Protein AF-A0A2K6DDU4-F1 (afdb_monomer_lite)

Organism: Macaca nemestrina (NCBI:txid9545)

Secondary structure (DSSP, 8-state):
-------SSTTSSS-------------SS-HHHHHHHHHHHIIIIIHHHHHHHHHHHHHHHTS---SPPSSTTSSS-TT--TTT--BTTB------GGGGS---

Structure (mmCIF, N/CA/C/O backbone):
data_AF-A0A2K6DDU4-F1
#
_entry.id   AF-A0A2K6DDU4-F1
#
loop_
_atom_site.group_PDB
_atom_site.id
_atom_site.type_symbol
_atom_site.label_atom_id
_atom_site.label_alt_id
_atom_site.label_comp_id
_atom_site.label_asym_id
_atom_site.label_entity_id
_atom_site.label_seq_id
_atom_site.pdbx_PDB_ins_code
_atom_site.Cartn_x
_atom_site.Cartn_y
_atom_site.Cartn_z
_atom_site.occupancy
_atom_site.B_iso_or_equiv
_atom_site.auth_seq_id
_atom_site.auth_comp_id
_atom_site.auth_asym_id
_atom_site.auth_atom_id
_atom_site.pdbx_PDB_model_num
ATOM 1 N N . MET A 1 1 ? 11.813 -37.533 -66.284 1.00 37.09 1 MET A N 1
ATOM 2 C CA . MET A 1 1 ? 11.801 -36.078 -66.011 1.00 37.09 1 MET A CA 1
ATOM 3 C C . MET A 1 1 ? 10.485 -35.762 -65.318 1.00 37.09 1 MET A C 1
ATOM 5 O O . MET A 1 1 ? 9.461 -36.255 -65.767 1.00 37.09 1 MET A O 1
ATOM 9 N N . ALA A 1 2 ? 10.558 -35.125 -64.149 1.00 37.28 2 ALA A N 1
ATOM 10 C CA . ALA A 1 2 ? 9.544 -35.151 -63.096 1.00 37.28 2 ALA A CA 1
ATOM 11 C C . ALA A 1 2 ? 8.213 -34.468 -63.460 1.00 37.28 2 ALA A C 1
ATOM 13 O O . ALA A 1 2 ? 8.192 -33.420 -64.099 1.00 37.28 2 ALA A O 1
ATOM 14 N N . ALA A 1 3 ? 7.121 -35.066 -62.979 1.00 42.41 3 ALA A N 1
ATOM 15 C CA . ALA A 1 3 ? 5.802 -34.458 -62.902 1.00 42.41 3 ALA A CA 1
ATOM 16 C C . ALA A 1 3 ? 5.779 -33.449 -61.743 1.00 42.41 3 ALA A C 1
ATOM 18 O O . ALA A 1 3 ? 6.073 -33.806 -60.603 1.00 42.41 3 ALA A O 1
ATOM 19 N N . VAL A 1 4 ? 5.428 -32.197 -62.032 1.00 45.69 4 VAL A N 1
ATOM 20 C CA . VAL A 1 4 ? 5.149 -31.182 -61.011 1.00 45.69 4 VAL A CA 1
ATOM 21 C C . VAL A 1 4 ? 3.656 -31.261 -60.709 1.00 45.69 4 VAL A C 1
ATOM 23 O O . V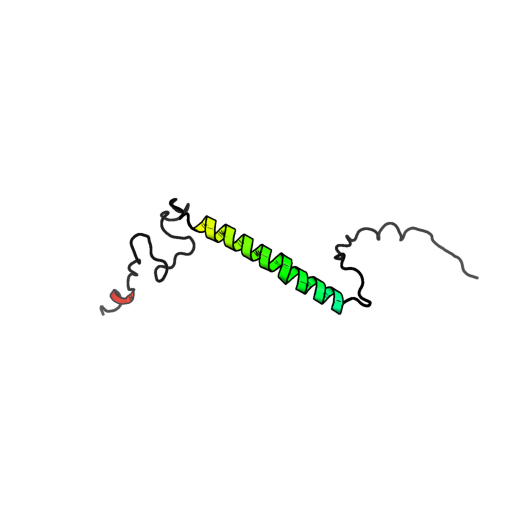AL A 1 4 ? 2.829 -30.798 -61.490 1.00 45.69 4 VAL A O 1
ATOM 26 N N . GLY A 1 5 ? 3.315 -31.932 -59.612 1.00 51.53 5 GLY A N 1
ATOM 27 C CA . GLY A 1 5 ? 1.954 -32.031 -59.097 1.00 51.53 5 GLY A CA 1
ATOM 28 C C . GLY A 1 5 ? 1.705 -31.049 -57.951 1.00 51.53 5 GLY A C 1
ATOM 29 O O . GLY A 1 5 ? 2.577 -30.864 -57.109 1.00 51.53 5 GLY A O 1
ATOM 30 N N . VAL A 1 6 ? 0.477 -30.506 -57.929 1.00 53.91 6 VAL A N 1
ATOM 31 C CA . VAL A 1 6 ? -0.294 -29.966 -56.779 1.00 53.91 6 VAL A CA 1
ATOM 32 C C . VAL A 1 6 ? 0.399 -28.876 -55.940 1.00 53.91 6 VAL A C 1
ATOM 34 O O . VAL A 1 6 ? 1.200 -29.158 -55.063 1.00 53.91 6 VAL A O 1
ATOM 37 N N . SER A 1 7 ? 0.199 -27.575 -56.184 1.00 52.12 7 SER A N 1
ATOM 38 C CA . SER A 1 7 ? -1.042 -26.767 -56.207 1.00 52.12 7 SER A CA 1
ATOM 39 C C . SER A 1 7 ? -1.805 -26.719 -54.869 1.00 52.12 7 SER A C 1
ATOM 41 O O . SER A 1 7 ? -2.705 -27.504 -54.595 1.00 52.12 7 SER A O 1
ATOM 43 N N . TRP A 1 8 ? -1.414 -25.728 -54.058 1.00 46.81 8 TRP A N 1
ATOM 44 C CA . TRP A 1 8 ? -2.293 -24.696 -53.478 1.00 46.81 8 TRP A CA 1
ATOM 45 C C . TRP A 1 8 ? -3.299 -25.012 -52.359 1.00 46.81 8 TRP A C 1
ATOM 47 O O . TRP A 1 8 ? -4.005 -24.100 -51.943 1.00 46.81 8 TRP A O 1
ATOM 57 N N . VAL A 1 9 ? -3.344 -26.221 -51.791 1.00 46.47 9 VAL A N 1
ATOM 58 C CA . VAL A 1 9 ? -4.299 -26.514 -50.690 1.00 46.47 9 VAL A CA 1
ATOM 59 C C . VAL A 1 9 ? -3.678 -26.411 -49.283 1.00 46.47 9 VAL A C 1
ATOM 61 O O . VAL A 1 9 ? -4.395 -26.326 -48.293 1.00 46.47 9 VAL A O 1
ATOM 64 N N . SER A 1 10 ? -2.349 -26.310 -49.157 1.00 46.59 10 SER A N 1
ATOM 65 C CA . SER A 1 10 ? -1.687 -26.231 -47.838 1.00 46.59 10 SER A CA 1
ATOM 66 C C . SER A 1 10 ? -1.532 -24.809 -47.271 1.00 46.59 10 SER A C 1
ATOM 68 O O . SER A 1 10 ? -1.045 -24.658 -46.153 1.00 46.59 10 SER A O 1
ATOM 70 N N . TRP A 1 11 ? -1.924 -23.762 -48.007 1.00 45.72 11 TRP A N 1
ATOM 71 C CA . TRP A 1 11 ? -1.741 -22.365 -47.574 1.00 45.72 11 TRP A CA 1
ATOM 72 C C . TRP A 1 11 ? -2.950 -21.781 -46.819 1.00 45.72 11 TRP A C 1
ATOM 74 O O . TRP A 1 11 ? -2.830 -20.738 -46.189 1.00 45.72 11 TRP A O 1
ATOM 84 N N . LEU A 1 12 ? -4.099 -22.469 -46.812 1.00 51.84 12 LEU A N 1
ATOM 85 C CA . LEU A 1 12 ? -5.360 -21.955 -46.248 1.00 51.84 12 LEU A CA 1
ATOM 86 C C . LEU A 1 12 ? -5.766 -22.543 -44.885 1.00 51.84 12 LEU A C 1
ATOM 88 O O . LEU A 1 12 ? -6.845 -22.230 -44.393 1.00 51.84 12 LEU A O 1
ATOM 92 N N . LEU A 1 13 ? -4.911 -23.341 -44.235 1.00 49.72 13 LEU A N 1
ATOM 93 C CA . LEU A 1 13 ? -5.181 -23.853 -42.878 1.00 49.72 13 LEU A CA 1
ATOM 94 C C . LEU A 1 13 ? -3.996 -23.700 -41.908 1.00 49.72 13 LEU A C 1
ATOM 96 O O . LEU A 1 13 ? -3.901 -24.409 -40.914 1.00 49.72 13 LEU A O 1
ATOM 100 N N . GLY A 1 14 ? -3.079 -22.772 -42.191 1.00 48.34 14 GLY A N 1
ATOM 101 C CA . GLY A 1 14 ? -1.911 -22.502 -41.341 1.00 48.34 14 GLY A CA 1
ATOM 102 C C . GLY A 1 14 ? -1.838 -21.079 -40.786 1.00 48.34 14 GLY A C 1
ATOM 103 O O . GLY A 1 14 ? -0.821 -20.708 -40.210 1.00 48.34 14 GLY A O 1
ATOM 104 N N . GLN A 1 15 ? -2.877 -20.263 -40.978 1.00 56.84 15 GLN A N 1
ATOM 105 C CA . GLN A 1 15 ? -2.852 -18.826 -40.696 1.00 56.84 15 GLN A CA 1
ATOM 106 C C . GLN A 1 15 ? -3.807 -18.449 -39.554 1.00 56.84 15 GLN A C 1
ATOM 108 O O . GLN A 1 15 ? -4.718 -17.652 -39.732 1.00 56.84 15 GLN A O 1
ATOM 113 N N . SER A 1 16 ? -3.615 -19.024 -38.366 1.00 51.72 16 SER A N 1
ATOM 114 C CA . SER A 1 16 ? -4.267 -18.532 -37.141 1.00 51.72 16 SER A CA 1
ATOM 115 C C . SER A 1 16 ? -3.583 -19.063 -35.879 1.00 51.72 16 SER A C 1
ATOM 117 O O . SER A 1 16 ? -4.154 -19.840 -35.119 1.00 51.72 16 SER A O 1
ATOM 119 N N . GLY A 1 17 ? -2.343 -18.641 -35.648 1.00 51.06 17 GLY A N 1
ATOM 120 C CA . GLY A 1 17 ? -1.784 -18.560 -34.302 1.00 51.06 17 GLY A CA 1
ATOM 121 C C . GLY A 1 17 ? -1.612 -17.079 -33.977 1.00 51.06 17 GLY A C 1
ATOM 122 O O . GLY A 1 17 ? -0.946 -16.394 -34.756 1.00 51.06 17 GLY A O 1
ATOM 123 N N . PRO A 1 18 ? -2.210 -16.530 -32.905 1.00 43.31 18 PRO A N 1
ATOM 124 C CA . PRO A 1 18 ? -1.903 -15.169 -32.508 1.00 43.31 18 PRO A CA 1
ATOM 125 C C . PRO A 1 1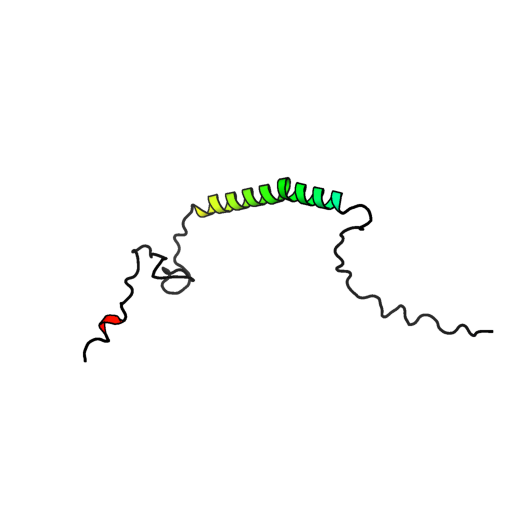8 ? -0.421 -15.127 -32.140 1.00 43.31 18 PRO A C 1
ATOM 127 O O . PRO A 1 18 ? 0.012 -15.760 -31.178 1.00 43.31 18 PRO A O 1
ATOM 130 N N . GLN A 1 19 ? 0.363 -14.378 -32.911 1.00 47.38 19 GLN A N 1
ATOM 131 C CA . GLN A 1 19 ? 1.653 -13.891 -32.455 1.00 47.38 19 GLN A CA 1
ATOM 132 C C . GLN A 1 19 ? 1.409 -12.927 -31.288 1.00 47.38 19 GLN A C 1
ATOM 134 O O . GLN A 1 19 ? 1.416 -11.715 -31.454 1.00 47.38 19 GLN A O 1
ATOM 139 N N . LEU A 1 20 ? 1.216 -13.468 -30.087 1.00 47.97 20 LEU A N 1
ATOM 140 C CA . LEU A 1 20 ? 1.553 -12.782 -28.839 1.00 47.97 20 LEU A CA 1
ATOM 141 C C . LEU A 1 20 ? 3.045 -13.011 -28.548 1.00 47.97 20 LEU A C 1
ATOM 143 O O . LEU A 1 20 ? 3.454 -13.396 -27.457 1.00 47.97 20 LEU A O 1
ATOM 147 N N . GLY A 1 21 ? 3.865 -12.797 -29.578 1.00 44.50 21 GLY A N 1
ATOM 148 C CA . GLY A 1 21 ? 5.282 -12.532 -29.432 1.00 44.50 21 GLY A CA 1
ATOM 149 C C . GLY A 1 21 ? 5.398 -11.073 -29.034 1.00 44.50 21 GLY A C 1
ATOM 150 O O . GLY A 1 21 ? 5.029 -10.182 -29.796 1.00 44.50 21 GLY A O 1
ATOM 151 N N . TRP A 1 22 ? 5.842 -10.847 -27.808 1.00 45.09 22 TRP A N 1
ATOM 152 C CA . TRP A 1 22 ? 6.212 -9.543 -27.289 1.00 45.09 22 TRP A CA 1
ATOM 153 C C . TRP A 1 22 ? 7.026 -8.784 -28.347 1.00 45.09 22 TRP A C 1
ATOM 155 O O . TRP A 1 22 ? 8.002 -9.347 -28.851 1.00 45.09 22 TRP A O 1
ATOM 165 N N . PRO A 1 23 ? 6.684 -7.533 -28.703 1.00 48.22 23 PRO A N 1
ATOM 166 C CA . PRO A 1 23 ? 7.530 -6.744 -29.576 1.00 48.22 23 PRO A CA 1
ATOM 167 C C . PRO A 1 23 ? 8.709 -6.256 -28.733 1.00 48.22 23 PRO A C 1
ATOM 169 O O . PRO A 1 23 ? 8.735 -5.125 -28.261 1.00 48.22 23 PRO A O 1
ATOM 172 N N . MET A 1 24 ? 9.680 -7.130 -28.494 1.00 45.47 24 MET A N 1
ATOM 173 C CA . MET A 1 24 ? 11.009 -6.719 -28.073 1.00 45.47 24 MET A CA 1
ATOM 174 C C . MET A 1 24 ? 11.974 -7.069 -29.187 1.00 45.47 24 MET A C 1
ATOM 176 O O . MET A 1 24 ? 12.365 -8.209 -29.412 1.00 45.47 24 MET A O 1
ATOM 180 N N . LEU A 1 25 ? 12.233 -6.016 -29.945 1.00 46.41 25 LEU A N 1
ATOM 181 C CA . LEU A 1 25 ? 13.049 -5.931 -31.130 1.00 46.41 25 LEU A CA 1
ATOM 182 C C . LEU A 1 25 ? 14.446 -6.541 -30.892 1.00 46.41 25 LEU A C 1
ATOM 184 O O . LEU A 1 25 ? 15.231 -6.033 -30.103 1.00 46.41 25 LEU A O 1
ATOM 188 N N . SER A 1 26 ? 14.722 -7.617 -31.629 1.00 47.72 26 SER A N 1
ATOM 189 C CA . SER A 1 26 ? 16.003 -7.980 -32.249 1.00 47.72 26 SER A CA 1
ATOM 190 C C . SER A 1 26 ? 17.287 -7.832 -31.417 1.00 47.72 26 SER A C 1
ATOM 192 O O . SER A 1 26 ? 17.989 -6.823 -31.474 1.00 47.72 26 SER A O 1
ATOM 194 N N . GLY A 1 27 ? 17.690 -8.928 -30.775 1.00 54.31 27 GLY A N 1
ATOM 195 C CA . GLY A 1 27 ? 19.072 -9.135 -30.355 1.00 54.31 27 GLY A CA 1
ATOM 196 C C . GLY A 1 27 ? 19.990 -9.365 -31.557 1.00 54.31 27 GLY A C 1
ATOM 197 O O . GLY A 1 27 ? 19.895 -10.395 -32.214 1.00 54.31 27 GLY A O 1
ATOM 198 N N . ALA A 1 28 ? 20.880 -8.405 -31.821 1.00 46.81 28 ALA A N 1
ATOM 199 C CA . ALA A 1 28 ? 22.197 -8.649 -32.429 1.00 46.81 28 ALA A CA 1
ATOM 200 C C . ALA A 1 28 ? 23.211 -7.495 -32.207 1.00 46.81 28 ALA A C 1
ATOM 202 O O . ALA A 1 28 ? 24.198 -7.414 -32.924 1.00 46.81 28 ALA A O 1
ATOM 203 N N . HIS A 1 29 ? 22.988 -6.584 -31.248 1.00 50.94 29 HIS A N 1
ATOM 204 C CA . HIS A 1 29 ? 24.021 -5.705 -30.649 1.00 50.94 29 HIS A CA 1
ATOM 205 C C . HIS A 1 29 ? 23.511 -4.974 -29.378 1.00 50.94 29 HIS A C 1
ATOM 207 O O . HIS A 1 29 ? 24.070 -3.956 -28.984 1.00 50.94 29 HIS A O 1
ATOM 213 N N . GLY A 1 30 ? 22.421 -5.463 -28.757 1.00 54.28 30 GLY A N 1
ATOM 214 C CA . GLY A 1 30 ? 21.500 -4.616 -27.981 1.00 54.28 30 GLY A CA 1
ATOM 215 C C . GLY A 1 30 ? 21.297 -4.944 -26.497 1.00 54.28 30 GLY A C 1
ATOM 216 O O . GLY A 1 30 ? 20.447 -4.330 -25.850 1.00 54.28 30 GLY A O 1
ATOM 217 N N . GLU A 1 31 ? 22.042 -5.895 -25.924 1.00 57.50 31 GLU A N 1
ATOM 218 C CA . GLU A 1 31 ? 21.882 -6.282 -24.509 1.00 57.50 31 GLU A CA 1
ATOM 219 C C . GLU A 1 31 ? 22.411 -5.211 -23.541 1.00 57.50 31 GLU A C 1
ATOM 221 O O . GLU A 1 31 ? 21.733 -4.867 -22.570 1.00 57.50 31 GLU A O 1
ATOM 226 N N . GLU A 1 32 ? 23.572 -4.608 -23.824 1.00 59.66 32 GLU A N 1
ATOM 227 C CA . GLU A 1 32 ? 24.146 -3.572 -22.953 1.00 59.66 32 GLU A CA 1
ATOM 228 C C . GLU A 1 32 ? 23.377 -2.241 -22.997 1.00 59.66 32 GLU A C 1
ATOM 230 O O . GLU A 1 32 ? 23.290 -1.527 -21.995 1.00 59.66 32 GLU A O 1
ATOM 235 N N . GLU A 1 33 ? 22.812 -1.872 -24.148 1.00 60.31 33 GLU A N 1
ATOM 236 C CA . GLU A 1 33 ? 21.998 -0.657 -24.280 1.00 60.31 33 GLU A CA 1
ATOM 237 C C . GLU A 1 33 ? 20.602 -0.838 -23.679 1.00 60.31 33 GLU A C 1
ATOM 239 O O . GLU A 1 33 ? 20.137 0.045 -22.955 1.00 60.31 33 GLU A O 1
ATOM 244 N N . SER A 1 34 ? 19.986 -2.011 -23.854 1.00 71.31 34 SER A N 1
ATOM 245 C CA . SER A 1 34 ? 18.694 -2.329 -23.244 1.00 71.31 34 SER A CA 1
ATOM 246 C C . SER A 1 34 ? 18.797 -2.321 -21.725 1.00 71.31 34 SER A C 1
ATOM 248 O O . SER A 1 34 ? 17.985 -1.679 -21.060 1.00 71.31 34 SER A O 1
ATOM 250 N N . ALA A 1 35 ? 19.835 -2.944 -21.155 1.00 82.56 35 ALA A N 1
ATOM 251 C CA . ALA A 1 35 ? 20.052 -2.930 -19.711 1.00 82.56 35 ALA A CA 1
ATOM 252 C C . ALA A 1 35 ? 20.178 -1.499 -19.163 1.00 82.56 35 ALA A C 1
ATOM 254 O O . ALA A 1 35 ? 19.598 -1.185 -18.121 1.00 82.56 35 ALA A O 1
ATOM 255 N N . ARG A 1 36 ? 20.875 -0.606 -19.881 1.00 82.62 36 ARG A N 1
ATOM 256 C CA . ARG A 1 36 ? 20.976 0.815 -19.514 1.00 82.62 36 ARG A CA 1
ATOM 257 C C . ARG A 1 36 ? 19.629 1.535 -19.605 1.00 82.62 36 ARG A C 1
ATOM 259 O O . ARG A 1 36 ? 19.301 2.281 -18.686 1.00 82.62 36 ARG A O 1
ATOM 266 N N . VAL A 1 37 ? 18.822 1.280 -20.636 1.00 92.56 37 VAL A N 1
ATOM 267 C CA . VAL A 1 37 ? 17.472 1.858 -20.772 1.00 92.56 37 VAL A CA 1
ATOM 268 C C . VAL A 1 37 ? 16.558 1.412 -19.629 1.00 92.56 37 VAL A C 1
ATOM 270 O O . VAL A 1 37 ? 15.942 2.258 -18.984 1.00 92.56 37 VAL A O 1
ATOM 273 N N . TRP A 1 38 ? 16.525 0.118 -19.299 1.00 90.81 38 TRP A N 1
ATOM 274 C CA . TRP A 1 38 ? 15.744 -0.399 -18.165 1.00 90.81 38 TRP A CA 1
ATOM 275 C C . TRP A 1 38 ? 16.195 0.187 -16.828 1.00 90.81 38 TRP A C 1
ATOM 277 O O . TRP A 1 38 ? 15.367 0.515 -15.972 1.00 90.81 38 TRP A O 1
ATOM 287 N N . LYS A 1 39 ? 17.507 0.379 -16.659 1.00 89.31 39 LYS A N 1
ATOM 288 C CA . LYS A 1 39 ? 18.077 1.011 -15.468 1.00 89.31 39 LYS A CA 1
ATOM 289 C C . LYS A 1 39 ? 17.606 2.461 -15.342 1.00 89.31 39 LYS A C 1
ATOM 291 O O . LYS A 1 39 ? 17.080 2.840 -14.298 1.00 89.31 39 LYS A O 1
ATOM 296 N N . THR A 1 40 ? 17.715 3.241 -16.416 1.00 94.25 40 THR A N 1
ATOM 297 C CA . THR A 1 40 ? 17.238 4.630 -16.479 1.00 94.25 40 THR A CA 1
ATOM 298 C C . THR A 1 40 ? 15.733 4.716 -16.225 1.00 94.25 40 THR A C 1
ATOM 300 O O . THR A 1 40 ? 15.304 5.502 -15.386 1.00 94.25 40 THR A O 1
ATOM 303 N N . LEU A 1 41 ? 14.919 3.870 -16.861 1.00 95.19 41 LEU A N 1
ATOM 304 C CA . LEU A 1 41 ? 13.470 3.838 -16.638 1.00 95.19 41 LEU A CA 1
ATOM 305 C C . LEU A 1 41 ? 13.115 3.520 -15.183 1.00 95.19 41 LEU A C 1
ATOM 307 O O . LEU A 1 41 ? 12.220 4.139 -14.613 1.00 95.19 41 LEU A O 1
ATOM 311 N N . THR A 1 42 ? 13.843 2.606 -14.545 1.00 95.00 42 THR A N 1
ATOM 312 C CA . THR A 1 42 ? 13.605 2.292 -13.133 1.00 95.00 42 THR A CA 1
ATOM 313 C C . THR A 1 42 ? 13.907 3.498 -12.245 1.00 95.00 42 THR A C 1
ATOM 315 O O . THR A 1 42 ? 13.081 3.863 -11.411 1.00 95.00 42 THR A O 1
ATOM 318 N N . PHE A 1 43 ? 15.051 4.159 -12.448 1.00 95.25 43 PHE A N 1
ATOM 319 C CA . PHE A 1 43 ? 15.465 5.288 -11.610 1.00 95.25 43 PHE A CA 1
ATOM 320 C C . PHE A 1 43 ? 14.661 6.569 -11.841 1.00 95.25 43 PHE A C 1
ATOM 322 O O . PHE A 1 43 ? 14.391 7.285 -10.882 1.00 95.25 43 PHE A O 1
ATOM 329 N N . PHE A 1 44 ? 14.270 6.860 -13.082 1.00 94.69 44 PHE A N 1
ATOM 330 C CA . PHE A 1 44 ? 13.613 8.122 -13.433 1.00 94.69 44 PHE A CA 1
ATOM 331 C C . PHE A 1 44 ? 12.093 8.021 -13.568 1.00 94.69 44 PHE A C 1
ATOM 333 O O . PHE A 1 44 ? 11.420 9.044 -13.490 1.00 94.69 44 PHE A O 1
ATOM 340 N N . VAL A 1 45 ? 11.539 6.820 -13.749 1.00 95.81 45 VAL A N 1
ATOM 341 C CA . VAL A 1 45 ? 10.092 6.631 -13.940 1.00 95.81 45 VAL A CA 1
ATOM 342 C C . VAL A 1 45 ? 9.503 5.751 -12.847 1.00 95.81 45 VAL A C 1
ATOM 344 O O . VAL A 1 45 ? 8.592 6.189 -12.148 1.00 95.81 45 VAL A O 1
ATOM 347 N N . ALA A 1 46 ? 10.028 4.540 -12.651 1.00 96.81 46 ALA A N 1
ATOM 348 C CA . ALA A 1 46 ? 9.429 3.599 -11.706 1.00 96.81 46 ALA A CA 1
ATOM 349 C C . ALA A 1 46 ? 9.574 4.071 -10.252 1.00 96.81 46 ALA A C 1
ATOM 351 O O . ALA A 1 46 ? 8.576 4.154 -9.544 1.00 96.81 46 ALA A O 1
ATOM 352 N N . LEU A 1 47 ? 10.785 4.434 -9.809 1.00 96.38 47 LEU A N 1
ATOM 353 C CA . LEU A 1 47 ? 11.012 4.892 -8.434 1.00 96.38 47 LEU A CA 1
ATOM 354 C C . LEU A 1 47 ? 10.248 6.191 -8.117 1.00 96.38 47 LEU A C 1
ATOM 356 O O . LEU A 1 47 ? 9.546 6.208 -7.104 1.00 96.38 47 LEU A O 1
ATOM 360 N N . PRO A 1 48 ? 10.277 7.244 -8.962 1.00 97.19 48 PRO A N 1
ATOM 361 C CA . PRO A 1 48 ? 9.461 8.433 -8.725 1.00 97.19 48 PRO A CA 1
ATOM 362 C C . PRO A 1 48 ? 7.959 8.140 -8.786 1.00 97.19 48 PRO A C 1
ATOM 364 O O . PRO A 1 48 ? 7.203 8.652 -7.963 1.00 97.19 48 PRO A O 1
ATOM 367 N N . GLY A 1 49 ? 7.516 7.273 -9.702 1.00 97.00 49 GLY A N 1
ATOM 368 C CA . GLY A 1 49 ? 6.112 6.874 -9.813 1.00 97.00 49 GLY A CA 1
ATOM 369 C C . GLY A 1 49 ? 5.605 6.128 -8.575 1.00 97.00 49 GLY A C 1
ATOM 370 O O . GLY A 1 49 ? 4.524 6.432 -8.064 1.00 97.00 49 GLY A O 1
ATOM 371 N N . VAL A 1 50 ? 6.404 5.202 -8.038 1.00 97.38 50 VAL A N 1
ATOM 372 C CA . VAL A 1 50 ? 6.093 4.495 -6.786 1.00 97.38 50 VAL A CA 1
ATOM 373 C C . VAL A 1 50 ? 6.088 5.471 -5.614 1.00 97.38 50 VAL A C 1
ATOM 375 O O . VAL A 1 50 ? 5.152 5.440 -4.822 1.00 97.38 50 VAL A O 1
ATOM 378 N N . ALA A 1 51 ? 7.062 6.382 -5.530 1.00 96.75 51 ALA A N 1
ATOM 379 C CA . ALA A 1 51 ? 7.125 7.376 -4.461 1.00 96.75 51 ALA A CA 1
ATOM 380 C C . ALA A 1 51 ? 5.881 8.281 -4.432 1.00 96.75 51 ALA A C 1
ATOM 382 O O . ALA A 1 51 ? 5.285 8.471 -3.374 1.00 96.75 51 ALA A O 1
ATOM 383 N N . VAL A 1 52 ? 5.436 8.783 -5.590 1.00 96.81 52 VAL A N 1
ATOM 384 C CA . VAL A 1 52 ? 4.200 9.579 -5.699 1.00 96.81 52 VAL A CA 1
ATOM 385 C C . VAL A 1 52 ? 2.969 8.751 -5.320 1.00 96.81 52 VAL A C 1
ATOM 387 O O . VAL A 1 52 ? 2.096 9.240 -4.603 1.00 96.81 52 VAL A O 1
ATOM 390 N N . SER A 1 53 ? 2.908 7.486 -5.744 1.00 95.00 53 SER A N 1
ATOM 391 C CA . SER A 1 53 ? 1.798 6.583 -5.409 1.00 95.00 53 SER A CA 1
ATOM 392 C C . SER A 1 53 ? 1.733 6.292 -3.905 1.00 95.00 53 SER A C 1
ATOM 394 O O . SER A 1 53 ? 0.665 6.377 -3.302 1.00 95.00 53 SER A O 1
ATOM 396 N N . MET A 1 54 ? 2.879 6.022 -3.272 1.00 95.88 54 MET A N 1
ATOM 397 C CA . MET A 1 54 ? 2.976 5.835 -1.823 1.00 95.88 54 MET A CA 1
ATOM 398 C C . MET A 1 54 ? 2.612 7.112 -1.066 1.00 95.88 54 MET A C 1
ATOM 400 O O . MET A 1 54 ? 1.899 7.035 -0.071 1.00 95.88 54 MET A O 1
ATOM 404 N N . LEU A 1 55 ? 3.039 8.284 -1.547 1.00 94.44 55 LEU A N 1
ATOM 405 C CA . LEU A 1 55 ? 2.669 9.563 -0.944 1.00 94.44 55 LEU A CA 1
ATOM 406 C C . LEU A 1 55 ? 1.157 9.805 -1.020 1.00 94.44 55 LEU A C 1
ATOM 408 O O . LEU A 1 55 ? 0.563 10.253 -0.043 1.00 94.44 55 LEU A O 1
ATOM 412 N N . ASN A 1 56 ? 0.517 9.475 -2.146 1.00 94.44 56 ASN A N 1
ATOM 413 C CA . ASN A 1 56 ? -0.934 9.586 -2.284 1.00 94.44 56 ASN A CA 1
ATOM 414 C C . ASN A 1 56 ? -1.672 8.707 -1.264 1.00 94.44 56 ASN A C 1
ATOM 416 O O . ASN A 1 56 ? -2.581 9.192 -0.589 1.00 94.44 56 ASN A O 1
ATOM 420 N N . VAL A 1 57 ? -1.250 7.447 -1.119 1.00 91.00 57 VAL A N 1
ATOM 421 C CA . VAL A 1 57 ? -1.826 6.523 -0.133 1.00 91.00 57 VAL A CA 1
ATOM 422 C C . VAL A 1 57 ? -1.572 7.018 1.287 1.00 91.00 57 VAL A C 1
ATOM 424 O O . VAL A 1 57 ? -2.511 7.057 2.070 1.00 91.00 57 VAL A O 1
ATOM 427 N N . TYR A 1 58 ? -0.352 7.463 1.599 1.00 89.69 58 TYR A N 1
ATOM 428 C CA . TYR A 1 58 ? 0.009 7.976 2.921 1.00 89.69 58 TYR A CA 1
ATOM 429 C C . TYR A 1 58 ? -0.847 9.180 3.323 1.00 89.69 58 TYR A C 1
ATOM 431 O O . TYR A 1 58 ? -1.396 9.215 4.421 1.00 89.69 58 TYR A O 1
ATOM 439 N N . LEU A 1 59 ? -1.015 10.153 2.422 1.00 89.69 59 LEU A N 1
ATOM 440 C CA . LEU A 1 59 ? -1.870 11.314 2.673 1.00 89.69 59 LEU A CA 1
ATOM 441 C C . LEU A 1 59 ? -3.340 10.911 2.824 1.00 89.69 59 LEU A C 1
ATOM 443 O O . LEU A 1 59 ? -4.039 11.458 3.672 1.00 89.69 59 LEU A O 1
ATOM 447 N N . LYS A 1 60 ? -3.810 9.937 2.038 1.00 81.69 60 LYS A N 1
ATOM 448 C CA . LYS A 1 60 ? -5.197 9.472 2.107 1.00 81.69 60 LYS A CA 1
ATOM 449 C C . LYS A 1 60 ? -5.488 8.607 3.337 1.00 81.69 60 LYS A C 1
ATOM 451 O O . LYS A 1 60 ? -6.607 8.656 3.838 1.00 81.69 60 LYS A O 1
ATOM 456 N N . SER A 1 61 ? -4.507 7.869 3.856 1.00 78.25 61 SER A N 1
ATOM 457 C CA . SER A 1 61 ? -4.671 7.002 5.030 1.00 78.25 61 SER A CA 1
ATOM 458 C C . SER A 1 61 ? -4.773 7.757 6.358 1.00 78.25 61 SER A C 1
ATOM 460 O O . SER A 1 61 ? -5.200 7.173 7.346 1.00 78.25 61 SER A O 1
ATOM 462 N N . HIS A 1 62 ? -4.413 9.047 6.408 1.00 69.69 62 HIS A N 1
ATOM 463 C CA . HIS A 1 62 ? -4.539 9.861 7.632 1.00 69.69 62 HIS A CA 1
ATOM 464 C C . HIS A 1 62 ? -5.991 10.134 8.048 1.00 69.69 62 HIS A C 1
ATOM 466 O O . HIS A 1 62 ? -6.243 10.558 9.175 1.00 69.69 62 HIS A O 1
ATOM 472 N N . HIS A 1 63 ? -6.961 9.863 7.174 1.00 68.50 63 HIS A N 1
ATOM 473 C CA . HIS A 1 63 ? -8.371 9.859 7.539 1.00 68.50 63 HIS A CA 1
ATOM 474 C C . HIS A 1 63 ? -8.760 8.462 8.022 1.00 68.50 63 HIS A C 1
ATOM 476 O O . HIS A 1 63 ? -9.076 7.589 7.217 1.00 68.50 63 HIS A 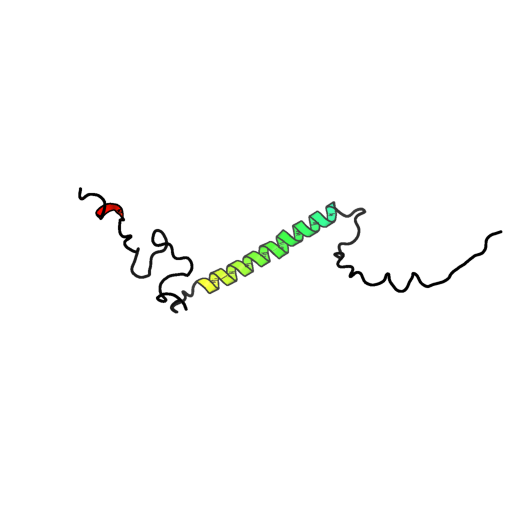O 1
ATOM 482 N N . GLY A 1 64 ? -8.721 8.259 9.342 1.00 63.28 64 GLY A N 1
ATOM 483 C CA . GLY A 1 64 ? -9.197 7.028 9.967 1.00 63.28 64 GLY A CA 1
ATOM 484 C C . GLY A 1 64 ? -10.638 6.727 9.555 1.00 63.28 64 GLY A C 1
ATOM 485 O O . GLY A 1 64 ? -11.514 7.594 9.597 1.00 63.28 64 GLY A O 1
ATOM 486 N N . GLU A 1 65 ? -10.878 5.495 9.129 1.00 67.94 65 GLU A N 1
ATOM 487 C CA . GLU A 1 65 ? -12.204 5.011 8.774 1.00 67.94 65 GLU A CA 1
ATOM 488 C C . GLU A 1 65 ? -13.057 4.835 10.038 1.00 67.94 65 GLU A C 1
ATOM 490 O O . GLU A 1 65 ? -12.759 4.030 10.911 1.00 67.94 65 GLU A O 1
ATOM 495 N N . THR A 1 66 ? -14.118 5.637 10.165 1.00 71.31 66 THR A N 1
ATOM 496 C CA . THR A 1 66 ? -15.020 5.635 11.335 1.00 71.31 66 THR A CA 1
ATOM 497 C C . THR A 1 66 ? -16.229 4.718 11.164 1.00 71.31 66 THR A C 1
ATOM 499 O O . THR A 1 66 ? -17.126 4.700 12.009 1.00 71.31 66 THR A O 1
ATOM 502 N N . LYS A 1 67 ? -16.304 3.985 10.047 1.00 83.19 67 LYS A N 1
ATOM 503 C CA . LYS A 1 67 ? -17.445 3.126 9.729 1.00 83.19 67 LYS A CA 1
ATOM 504 C C . LYS A 1 67 ? -17.184 1.701 10.238 1.00 83.19 67 LYS A C 1
ATOM 506 O O . LYS A 1 67 ? -16.095 1.189 9.993 1.00 83.19 67 LYS A O 1
ATOM 511 N N . PRO A 1 68 ? -18.168 1.045 10.881 1.00 87.88 68 PRO A N 1
ATOM 512 C CA . PRO A 1 68 ? -18.031 -0.348 11.294 1.00 87.88 68 PRO A CA 1
ATOM 513 C C . PRO A 1 68 ? -17.845 -1.276 10.088 1.00 87.88 68 PRO A C 1
ATOM 515 O O . PRO A 1 68 ? -18.351 -1.003 8.991 1.00 87.88 68 PRO A O 1
ATOM 518 N N . PHE A 1 69 ? -17.145 -2.387 10.308 1.00 89.56 69 PHE A N 1
ATOM 519 C CA . PHE A 1 69 ? -16.927 -3.407 9.289 1.00 89.56 69 PHE A CA 1
ATOM 520 C C . PHE A 1 69 ? -18.254 -4.066 8.866 1.00 89.56 69 PHE A C 1
ATOM 522 O O . PHE A 1 69 ? -19.153 -4.239 9.689 1.00 89.56 69 PHE A O 1
ATOM 529 N N . PRO A 1 70 ? -18.408 -4.475 7.594 1.00 92.94 70 PRO A N 1
ATOM 530 C CA . PRO A 1 70 ? -19.643 -5.090 7.103 1.00 92.94 70 PRO A CA 1
ATOM 531 C C . PRO A 1 70 ? -19.812 -6.578 7.489 1.00 92.94 70 PRO A C 1
ATOM 533 O O . PRO A 1 70 ? -20.600 -7.280 6.860 1.00 92.94 70 PRO A O 1
ATOM 536 N N . TRP A 1 71 ? -19.086 -7.085 8.490 1.00 90.69 71 TRP A N 1
ATOM 537 C CA . TRP A 1 71 ? -19.122 -8.484 8.943 1.00 90.69 71 TRP A CA 1
ATOM 538 C C . TRP A 1 71 ? -18.969 -8.592 10.465 1.00 90.69 71 TRP A C 1
ATOM 540 O O . TRP A 1 71 ? -18.586 -7.630 11.131 1.00 90.69 71 TRP A O 1
ATOM 550 N N . GLY A 1 72 ? -19.214 -9.793 11.002 1.00 90.19 72 GLY A N 1
ATOM 551 C CA . GLY A 1 72 ? -19.040 -10.089 12.425 1.00 90.19 72 GLY A CA 1
ATOM 552 C C . GLY A 1 72 ? -19.894 -9.175 13.302 1.00 90.19 72 GLY A C 1
ATOM 553 O O . GLY A 1 72 ? -21.092 -9.034 13.074 1.00 90.19 72 GLY A O 1
ATOM 554 N N . ASP A 1 73 ? -19.261 -8.545 14.285 1.00 89.38 73 ASP A N 1
ATOM 555 C CA . ASP A 1 73 ? -19.858 -7.541 15.169 1.00 89.38 73 ASP A CA 1
ATOM 556 C C . ASP A 1 73 ? -19.597 -6.091 14.712 1.00 89.38 73 ASP A C 1
ATOM 558 O O . ASP A 1 73 ? -19.956 -5.141 15.405 1.00 89.38 73 ASP A O 1
ATOM 562 N N . GLY A 1 74 ? -18.948 -5.914 13.558 1.00 90.69 74 GLY A N 1
ATOM 563 C CA . GLY A 1 74 ? -18.557 -4.618 13.013 1.00 90.69 74 GLY A CA 1
ATOM 564 C C . GLY A 1 74 ? -17.323 -3.977 13.653 1.00 90.69 74 GLY A C 1
ATOM 565 O O . GLY A 1 74 ? -16.847 -2.974 13.120 1.00 90.69 74 GLY A O 1
ATOM 566 N N . ASN A 1 75 ? -16.773 -4.550 14.728 1.00 89.62 75 ASN A N 1
ATOM 567 C CA . ASN A 1 75 ? -15.615 -4.010 15.450 1.00 89.62 75 ASN A CA 1
ATOM 568 C C . ASN A 1 75 ? -14.326 -4.805 15.205 1.00 89.62 75 ASN A C 1
ATOM 570 O O . ASN A 1 75 ? -13.237 -4.245 15.324 1.00 89.62 75 ASN A O 1
ATOM 574 N N . HIS A 1 76 ? -14.426 -6.081 14.826 1.00 89.69 76 HIS A N 1
ATOM 575 C CA . HIS A 1 76 ? -13.261 -6.919 14.543 1.00 89.69 76 HIS A CA 1
ATOM 576 C C . HIS A 1 76 ? -12.895 -6.900 13.054 1.00 89.69 76 HIS A C 1
ATOM 578 O O . HIS A 1 76 ? -13.740 -7.050 12.163 1.00 89.69 76 HIS A O 1
ATOM 584 N N . THR A 1 77 ? -11.599 -6.759 12.772 1.00 90.06 77 THR A N 1
ATOM 585 C CA . THR A 1 77 ? -11.066 -6.872 11.409 1.00 90.06 77 THR A CA 1
ATOM 586 C C . THR A 1 77 ? -11.261 -8.295 10.869 1.00 90.06 77 THR A C 1
ATOM 588 O O . THR A 1 77 ? -11.358 -9.255 11.628 1.00 90.06 7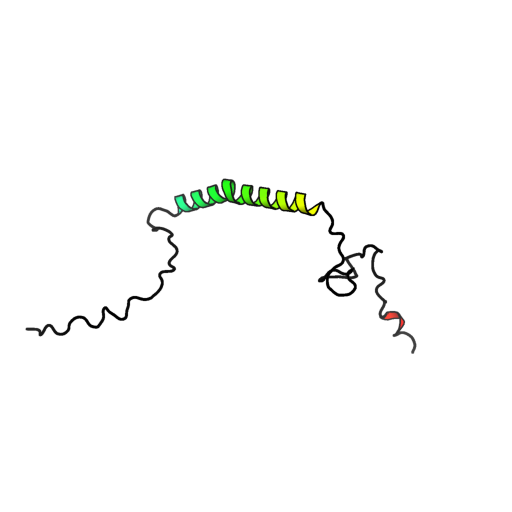7 THR A O 1
ATOM 591 N N . LEU A 1 78 ? -11.296 -8.463 9.541 1.00 91.69 78 LEU A N 1
ATOM 592 C CA . LEU A 1 78 ? -11.425 -9.795 8.925 1.00 91.69 78 LEU A CA 1
ATOM 593 C C . LEU A 1 78 ? -10.280 -10.738 9.342 1.00 91.69 78 LEU A C 1
ATOM 595 O O . LEU A 1 78 ? -10.483 -11.933 9.530 1.00 91.69 78 LEU A O 1
ATOM 599 N N . PHE A 1 79 ? -9.082 -10.174 9.510 1.00 93.12 79 PHE A N 1
ATOM 600 C CA . PHE A 1 79 ? -7.895 -10.856 10.019 1.00 93.12 79 PHE A CA 1
ATOM 601 C C . PHE A 1 79 ? -7.599 -10.395 11.452 1.00 93.12 79 PHE A C 1
ATOM 603 O O . PHE A 1 79 ? -6.555 -9.801 11.731 1.00 93.12 79 PHE A O 1
ATOM 610 N N . HIS A 1 80 ? -8.554 -10.616 12.357 1.00 92.69 80 HIS A N 1
ATOM 611 C CA . HIS A 1 80 ? -8.395 -10.296 13.769 1.00 92.69 80 HIS A CA 1
ATOM 612 C C . HIS A 1 80 ? -7.545 -11.361 14.483 1.00 92.69 80 HIS A C 1
ATOM 614 O O . HIS A 1 80 ? -7.764 -12.563 14.332 1.00 92.69 80 HIS A O 1
ATOM 620 N N . ASN A 1 81 ? -6.565 -10.908 15.265 1.00 91.69 81 ASN A N 1
ATOM 621 C CA . ASN A 1 81 ? -5.746 -11.754 16.125 1.00 91.69 81 ASN A CA 1
ATOM 622 C C . ASN A 1 81 ? -5.799 -11.187 17.557 1.00 91.69 81 ASN A C 1
ATOM 624 O O . ASN A 1 81 ? -5.147 -10.164 17.795 1.00 91.69 81 ASN A O 1
ATOM 628 N N . PRO A 1 82 ? -6.489 -11.857 18.505 1.00 89.44 82 PRO A N 1
ATOM 629 C CA . PRO A 1 82 ? -6.717 -11.341 19.862 1.00 89.44 82 PRO A CA 1
ATOM 630 C C . PRO A 1 82 ? -5.438 -10.996 20.633 1.00 89.44 82 PRO A C 1
ATOM 632 O O . PRO A 1 82 ? -5.445 -10.155 21.526 1.00 89.44 82 PRO A O 1
ATOM 635 N N . HIS A 1 83 ? -4.313 -11.631 20.289 1.00 83.81 83 HIS A N 1
ATOM 636 C CA . HIS A 1 83 ? -3.040 -11.431 20.979 1.00 83.81 83 HIS A CA 1
ATOM 637 C C . HIS A 1 83 ? -2.291 -10.157 20.566 1.00 83.81 83 HIS A C 1
ATOM 639 O O . HIS A 1 83 ? -1.430 -9.702 21.316 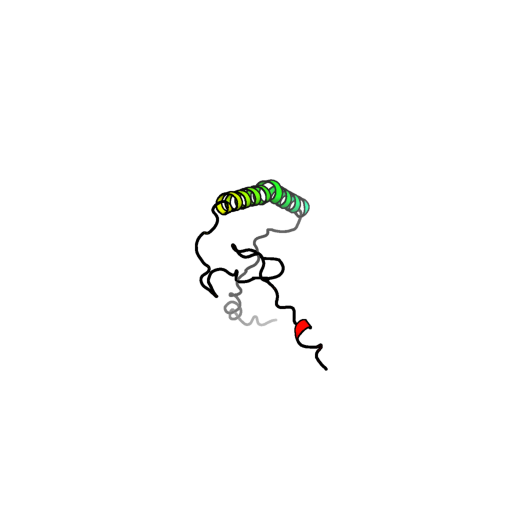1.00 83.81 83 HIS A O 1
ATOM 645 N N . VAL A 1 84 ? -2.542 -9.622 19.365 1.00 87.81 84 VAL A N 1
ATOM 646 C CA . VAL A 1 84 ? -1.717 -8.543 18.774 1.00 87.81 84 VAL A CA 1
ATOM 647 C C . VAL A 1 84 ? -2.529 -7.403 18.158 1.00 87.81 84 VAL A C 1
ATOM 649 O O . VAL A 1 84 ? -1.980 -6.324 17.958 1.00 87.81 84 VAL A O 1
ATOM 652 N N . ASN A 1 85 ? -3.821 -7.610 17.887 1.00 90.88 85 ASN A N 1
ATOM 653 C CA . ASN A 1 85 ? -4.706 -6.611 17.293 1.00 90.88 85 ASN A CA 1
ATOM 654 C C . ASN A 1 85 ? -5.706 -6.126 18.357 1.00 90.88 85 ASN A C 1
ATOM 656 O O . ASN A 1 85 ? -6.737 -6.771 18.537 1.00 90.88 85 ASN A O 1
ATOM 660 N N . PRO A 1 86 ? -5.434 -5.023 19.073 1.00 89.06 86 PRO A N 1
ATOM 661 C CA . PRO A 1 86 ? -6.359 -4.513 20.077 1.00 89.06 86 PRO A CA 1
ATOM 662 C C . PRO A 1 86 ? -7.633 -3.956 19.432 1.00 89.06 86 PRO A C 1
ATOM 664 O O . PRO A 1 86 ? -7.603 -3.388 18.338 1.00 89.06 86 PRO A O 1
ATOM 667 N N . LEU A 1 87 ? -8.747 -4.070 20.148 1.00 90.19 87 LEU A N 1
ATOM 668 C CA . LEU A 1 87 ? -9.988 -3.373 19.828 1.00 90.19 87 LEU A CA 1
ATOM 669 C C . LEU A 1 87 ? -9.919 -1.913 20.304 1.00 90.19 87 LEU A C 1
ATOM 671 O O . LEU A 1 87 ? -9.066 -1.573 21.131 1.00 90.19 87 LEU A O 1
ATOM 675 N N . PRO A 1 88 ? -10.856 -1.040 19.879 1.00 86.12 88 PRO A N 1
ATOM 676 C CA . PRO A 1 88 ? -10.980 0.311 20.436 1.00 86.12 88 PRO A CA 1
ATOM 677 C C . PRO A 1 88 ? -11.118 0.334 21.969 1.00 86.12 88 PRO A C 1
ATOM 679 O O . PRO A 1 88 ? -10.794 1.331 22.608 1.00 86.12 88 PRO A O 1
ATOM 682 N N . THR A 1 89 ? -11.583 -0.769 22.560 1.00 86.56 89 THR A N 1
ATOM 683 C CA . THR A 1 89 ? -11.741 -0.977 24.005 1.00 86.56 89 THR A CA 1
ATOM 684 C C . THR A 1 89 ? -10.519 -1.602 24.692 1.00 86.56 89 THR A C 1
ATOM 686 O O . THR A 1 89 ? -10.532 -1.739 25.911 1.00 86.56 89 THR A O 1
ATOM 689 N N . GLY A 1 90 ? -9.467 -1.973 23.952 1.00 88.38 90 GLY A N 1
ATOM 690 C CA . GLY A 1 90 ? -8.265 -2.642 24.467 1.00 88.38 90 GLY A CA 1
ATOM 691 C C . GLY A 1 90 ? -8.085 -4.076 23.955 1.00 88.38 90 GLY A C 1
ATOM 692 O O . GLY A 1 90 ? -8.743 -4.495 23.004 1.00 88.38 90 GLY A O 1
ATOM 693 N N . TYR A 1 91 ? -7.157 -4.823 24.563 1.00 87.50 91 TYR A N 1
ATOM 694 C CA . TYR A 1 91 ? -6.941 -6.240 24.248 1.00 87.50 91 TYR A CA 1
ATOM 695 C C . TYR A 1 91 ? -8.056 -7.109 24.818 1.00 87.50 91 TYR A C 1
ATOM 697 O O . TYR A 1 91 ? -8.523 -6.887 25.934 1.00 87.50 91 TYR A O 1
ATOM 705 N N . GLU A 1 92 ? -8.428 -8.132 24.062 1.00 85.44 92 GLU A N 1
ATOM 706 C CA . GLU A 1 92 ? -9.353 -9.150 24.532 1.00 85.44 92 GLU A CA 1
ATOM 707 C C . GLU A 1 92 ? -8.692 -10.035 25.590 1.00 85.44 92 GLU A C 1
ATOM 709 O O . GLU A 1 92 ? -7.542 -10.467 25.463 1.00 85.44 92 GLU A O 1
ATOM 714 N N . GLU A 1 93 ? -9.442 -10.336 26.645 1.00 81.62 93 GLU A N 1
ATOM 715 C CA . GLU A 1 93 ? -9.025 -11.324 27.626 1.00 81.62 93 GLU A CA 1
ATOM 716 C C . GLU A 1 93 ? -9.157 -12.716 27.015 1.00 81.62 93 GLU A C 1
ATOM 718 O O . GLU A 1 93 ? -10.258 -13.225 26.815 1.00 81.62 93 GLU A O 1
ATOM 723 N N . ILE A 1 94 ? -8.023 -13.353 26.730 1.00 73.44 94 ILE A N 1
ATOM 724 C CA . ILE A 1 94 ? -8.019 -14.741 26.277 1.00 73.44 94 ILE A CA 1
ATOM 725 C C . ILE A 1 94 ? -8.407 -15.619 27.468 1.00 73.44 94 ILE A C 1
ATOM 727 O O . ILE A 1 94 ? -7.656 -15.667 28.455 1.00 73.44 94 ILE A O 1
ATOM 731 N N . PRO A 1 95 ? -9.527 -16.361 27.398 1.00 70.81 95 PRO A N 1
ATOM 732 C CA . PRO A 1 95 ? -9.864 -17.317 28.434 1.00 70.81 95 PRO A CA 1
ATOM 733 C C . PRO A 1 95 ? -8.735 -18.341 28.505 1.00 70.81 95 PRO A C 1
ATOM 735 O O . PRO A 1 95 ? -8.490 -19.076 27.546 1.00 70.81 95 PRO A O 1
ATOM 738 N N . LYS A 1 96 ? -8.003 -18.393 29.623 1.00 71.25 96 LYS A N 1
ATOM 739 C CA . LYS A 1 96 ? -6.961 -19.409 29.783 1.00 71.25 96 LYS A CA 1
ATOM 740 C C . LYS A 1 96 ? -7.639 -20.785 29.824 1.00 71.25 96 LYS A C 1
ATOM 742 O O . LYS A 1 96 ? -8.410 -21.035 30.752 1.00 71.25 96 LYS A O 1
ATOM 747 N N . PRO A 1 97 ? -7.323 -21.720 28.908 1.00 66.50 97 PRO A N 1
ATOM 748 C CA . PRO A 1 97 ? -7.946 -23.047 28.900 1.00 66.50 97 PRO A CA 1
ATOM 749 C C . PRO A 1 97 ? -7.534 -23.917 30.101 1.00 66.50 97 PRO A C 1
ATOM 751 O O . PRO A 1 97 ? -8.064 -25.009 30.291 1.00 66.50 97 PRO A O 1
ATOM 754 N N . PHE A 1 98 ? -6.594 -23.448 30.925 1.00 58.97 98 PHE A N 1
ATOM 755 C CA . PHE A 1 98 ? -5.966 -24.247 31.972 1.00 58.97 98 PHE A CA 1
ATOM 756 C C . PHE A 1 98 ? -6.694 -24.236 33.328 1.00 58.97 98 PHE A C 1
ATOM 758 O O . PHE A 1 98 ? -6.399 -25.069 34.173 1.00 58.97 98 PHE A O 1
ATOM 765 N N . ALA A 1 99 ? -7.700 -23.383 33.542 1.00 56.34 99 ALA A N 1
ATOM 766 C CA . ALA A 1 99 ? -8.469 -23.398 34.796 1.00 56.34 99 ALA A CA 1
ATOM 767 C C . ALA A 1 99 ? -9.547 -24.506 34.866 1.00 56.34 99 ALA A C 1
ATOM 769 O O . ALA A 1 99 ? -10.321 -24.540 35.814 1.00 56.34 99 ALA A O 1
ATOM 770 N N . ARG A 1 100 ? -9.629 -25.404 33.868 1.00 63.47 100 ARG A N 1
ATOM 771 C CA . ARG A 1 100 ? -10.613 -26.507 33.820 1.00 63.47 100 ARG A CA 1
ATOM 772 C C . ARG A 1 100 ? -10.003 -27.904 34.019 1.00 63.47 100 ARG A C 1
ATOM 774 O O . ARG A 1 100 ? -10.742 -28.853 34.239 1.00 63.47 100 ARG A O 1
ATOM 781 N N . TRP A 1 101 ? -8.681 -28.059 33.959 1.00 55.62 101 TRP A N 1
ATOM 782 C CA . TRP A 1 101 ? -8.031 -29.382 33.930 1.00 55.62 101 TRP A CA 1
ATOM 783 C C . TRP A 1 101 ? -7.180 -29.681 35.174 1.00 55.62 101 TRP A C 1
ATOM 785 O O . TRP A 1 101 ? -6.127 -30.299 35.059 1.00 55.62 101 TRP A O 1
ATOM 795 N N . GLY A 1 102 ? -7.616 -29.232 36.355 1.00 56.94 102 GLY A N 1
ATOM 796 C CA . GLY A 1 102 ? -6.874 -29.395 37.614 1.00 56.94 102 GLY A CA 1
ATOM 797 C C . GLY A 1 102 ? -7.714 -29.805 38.824 1.00 56.94 102 GLY A C 1
ATOM 798 O O . GLY A 1 102 ? -7.263 -29.616 39.947 1.00 56.94 102 GLY A O 1
ATOM 799 N N . GLU A 1 103 ? -8.918 -30.340 38.614 1.00 61.53 103 GLU A N 1
ATOM 800 C CA . GLU A 1 103 ? -9.761 -30.878 39.690 1.00 61.53 103 GLU A CA 1
ATOM 801 C C . GLU A 1 103 ? -9.997 -32.380 39.501 1.00 61.53 103 GLU A C 1
ATOM 803 O O . GLU A 1 103 ? -11.104 -32.753 39.141 1.00 61.53 103 GLU A O 1
ATOM 808 N N . TRP A 1 104 ? -8.956 -33.208 39.685 1.00 58.22 104 TRP A N 1
ATOM 809 C CA . TRP A 1 104 ? -8.998 -34.626 40.102 1.00 58.22 104 TRP A CA 1
ATOM 810 C C . TRP A 1 104 ? -7.623 -35.043 40.631 1.00 58.22 104 TRP A C 1
ATOM 812 O O . TRP A 1 104 ? -6.617 -34.708 39.963 1.00 58.22 104 TRP A O 1
#

Foldseek 3Di:
DDDDDDDDPVPPPPPDDPPPPPPPDDPDPPPVVVVVVVVCCCVPPVVVVVVVVVVVVVVVPVPDDPWFDPDDPSFADPPHDLVPDATPVGGDDDDDPPVPPPDD

Radius of gyration: 32.55 Å; chains: 1; bounding box: 44×47×106 Å

Sequence (104 aa):
MAAVGVSWVSWLLGQSGPQLGWPMLSGAHGEEESARVWKTLTFFVALPGVAVSMLNVYLKSHHGETKPFPWGDGNHTLFHNPHVNPLPTGYEEIPKPFARWGEW

pLDDT: mean 73.24, std 19.55, range [37.09, 97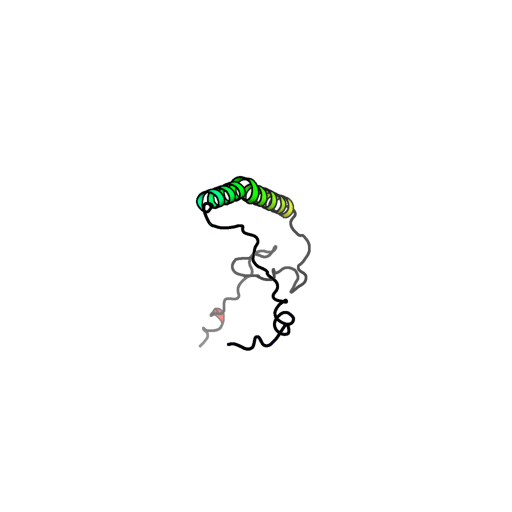.38]

InterPro domains:
  IPR001349 Cytochrome c oxidase, subunit VIa [PF02046] (66-85)
  IPR001349 Cytochrome c oxidase, subunit VIa [PTHR11504] (24-86)
  IPR036418 Cytochrome c oxidase, subunit VIa superfamily [G3DSA:4.10.95.10] (34-65)
  IPR036418 Cytochrome c oxidase, subunit VIa superfamily [G3DSA:4.10.95.10] (66-93)
  IPR036418 Cytochrome c oxidase, subunit VIa superfamily [SSF81411] (28-92)